Protein AF-A0A7K9XBZ6-F1 (afdb_monomer_lite)

Secondary structure (DSSP, 8-state):
-EE-TTT--EESSHHHHHHHHHHHTT---EE-TTT--EESSHHHHHHHHHHHH----EE-TTT--EESSHHHHHHHHHHHH----EE-TTT--EESSHHHHHHHHHHHH----EE-TTT--EESSHHHHHHH-

InterPro domains:
  IPR013087 Zinc finger C2H2-type [PF00096] (2-24)
  IPR013087 Zinc finger C2H2-type [PF00096] (30-52)
  IPR013087 Zinc finger C2H2-type [PF00096] (58-80)
  IPR013087 Zinc finger C2H2-type [PF00096] (88-108)
  IPR013087 Zinc finger C2H2-type [PF00096] (116-133)
  IPR013087 Zinc finger C2H2-type [PS00028] (4-24)
  IPR013087 Zinc finger C2H2-type [PS00028] (32-52)
  IPR013087 Zinc finger C2H2-type [PS00028] (60-80)
  IPR013087 Zinc finger C2H2-type [PS00028] (88-108)
  IPR013087 Zinc finger C2H2-type [PS50157] (2-29)
  IPR013087 Zinc finger C2H2-type [PS50157] (30-57)
  IPR013087 Zinc finger C2H2-type [PS50157] (58-85)
  IPR013087 Zinc finger C2H2-type [PS50157] (86-113)
  IPR013087 Zinc finger C2H2-type [PS50157] (114-133)
  IPR013087 Zinc finger C2H2-type [SM00355] (2-24)
  IPR013087 Zinc finger C2H2-type [SM00355] (30-52)
  IPR013087 Zinc finger C2H2-type [SM00355] (58-80)
  IPR013087 Zinc finger C2H2-type [SM00355] (86-108)
  IPR013087 Zinc finger C2H2-type [SM00355] (114-133)
  IPR036236 Zinc finger C2H2 superfamily [SSF57667] (1-52)

Organism: NCBI:txid54359

pLDDT: mean 94.43, std 3.72, range [81.94, 98.31]

Foldseek 3Di:
DDADPPPRDDDPDPVVNVLVVCVVVVNFPAADPPPRDGHSDPVVNVLVVCVVVVDFPDADPPPRDTHSDPVVSVLVVCVVVVDFPAADPVPRDGHSDPVVSVLVVCVVVVDFPAADPPPRDTHSDVVVVVVVD

Structure (mmCIF, N/CA/C/O backbone):
data_AF-A0A7K9XBZ6-F1
#
_entry.id   AF-A0A7K9XBZ6-F1
#
loop_
_atom_site.group_PDB
_atom_site.id
_atom_site.type_symbol
_atom_site.label_atom_id
_atom_site.label_alt_id
_atom_site.label_comp_id
_atom_site.label_asym_id
_atom_site.label_entity_id
_atom_site.label_seq_id
_atom_site.pdbx_PDB_ins_code
_atom_site.Cartn_x
_atom_site.Cartn_y
_atom_site.Cartn_z
_atom_site.occupancy
_atom_site.B_iso_or_equiv
_atom_site.auth_seq_id
_atom_site.auth_comp_id
_atom_site.auth_asym_id
_atom_site.auth_atom_id
_atom_site.pdbx_PDB_model_num
ATOM 1 N N . PRO A 1 1 ? -8.492 15.425 -21.694 1.00 82.44 1 PRO A N 1
ATOM 2 C CA . PRO A 1 1 ? -8.780 15.273 -23.146 1.00 82.44 1 PRO A CA 1
ATOM 3 C C . PRO A 1 1 ? -8.797 13.813 -23.618 1.00 82.44 1 PRO A C 1
ATOM 5 O O . PRO A 1 1 ? -9.611 13.460 -24.459 1.00 82.44 1 PRO A O 1
ATOM 8 N N . TYR A 1 2 ? -7.927 12.960 -23.071 1.00 90.69 2 TYR A N 1
ATOM 9 C CA . TYR A 1 2 ? -7.772 11.577 -23.525 1.00 90.69 2 TYR A CA 1
ATOM 10 C C . TYR A 1 2 ? -8.621 10.629 -22.677 1.00 90.69 2 TYR A C 1
ATOM 12 O O . TYR A 1 2 ? -8.510 10.649 -21.453 1.00 90.69 2 TYR A O 1
ATOM 20 N N . ARG A 1 3 ? -9.466 9.802 -23.299 1.00 92.12 3 ARG A N 1
ATOM 21 C CA . ARG A 1 3 ? -10.377 8.885 -22.598 1.00 92.12 3 ARG A CA 1
ATOM 22 C C . ARG A 1 3 ? -10.127 7.438 -23.022 1.00 92.12 3 ARG A C 1
ATOM 24 O O . ARG A 1 3 ? -9.908 7.153 -24.197 1.00 92.12 3 ARG A O 1
ATOM 31 N N . CYS A 1 4 ? -10.143 6.523 -22.059 1.00 92.50 4 CYS A N 1
ATOM 32 C CA . CYS A 1 4 ? -10.097 5.094 -22.333 1.00 92.50 4 CYS A CA 1
ATOM 33 C C . CYS A 1 4 ? -11.458 4.617 -22.846 1.00 92.50 4 CYS A C 1
ATOM 35 O O . CYS A 1 4 ? -12.464 4.839 -22.178 1.00 92.50 4 CYS A O 1
ATOM 37 N N . GLY A 1 5 ? -11.485 3.961 -24.009 1.00 90.31 5 GLY A N 1
ATOM 38 C CA . GLY A 1 5 ? -12.712 3.395 -24.580 1.00 90.31 5 GLY A CA 1
ATOM 39 C C . GLY A 1 5 ? -13.253 2.205 -23.785 1.00 90.31 5 GLY A C 1
ATOM 40 O O . GLY A 1 5 ? -14.457 2.007 -23.748 1.00 90.31 5 GLY A O 1
ATOM 41 N N . GLU A 1 6 ? -12.383 1.462 -23.094 1.00 88.94 6 GLU A N 1
ATOM 42 C CA . GLU A 1 6 ? -12.773 0.245 -22.368 1.00 88.94 6 GLU A CA 1
ATOM 43 C C . GLU A 1 6 ? -13.377 0.526 -20.988 1.00 88.94 6 GLU A C 1
ATOM 45 O O . GLU A 1 6 ? -14.317 -0.142 -20.575 1.00 88.94 6 GLU A O 1
ATOM 50 N N . CYS A 1 7 ? -12.849 1.509 -20.248 1.00 92.38 7 CYS A N 1
ATOM 51 C CA . CYS A 1 7 ? -13.318 1.804 -18.885 1.00 92.38 7 CYS A CA 1
ATOM 52 C C . CYS A 1 7 ? -13.731 3.261 -18.649 1.00 92.38 7 CYS A C 1
ATOM 54 O O . CYS A 1 7 ? -13.984 3.657 -17.512 1.00 92.38 7 CYS A O 1
ATOM 56 N N . GLY A 1 8 ? -13.740 4.096 -19.690 1.00 90.12 8 GLY A N 1
ATOM 57 C CA . GLY A 1 8 ? -14.187 5.488 -19.613 1.00 90.12 8 GLY A CA 1
ATOM 58 C C . GLY A 1 8 ? -13.276 6.439 -18.827 1.00 90.12 8 GLY A C 1
ATOM 59 O O . GLY A 1 8 ? -13.572 7.633 -18.764 1.00 90.12 8 GLY A O 1
ATOM 60 N N . LYS A 1 9 ? -12.166 5.962 -18.241 1.00 92.19 9 LYS A N 1
ATOM 61 C CA . LYS A 1 9 ? -11.235 6.800 -17.465 1.00 92.19 9 LYS A CA 1
ATOM 62 C C . LYS A 1 9 ? -10.612 7.891 -18.328 1.00 92.19 9 LYS A C 1
ATOM 64 O O . LYS A 1 9 ? -10.163 7.630 -19.445 1.00 92.19 9 LYS A O 1
ATOM 69 N N . ALA A 1 10 ? -10.562 9.103 -17.784 1.00 93.75 10 ALA A N 1
ATOM 70 C CA . ALA A 1 10 ? -9.989 10.269 -18.440 1.00 93.75 10 ALA A CA 1
ATOM 71 C C . ALA A 1 10 ? -8.573 10.567 -17.927 1.00 93.75 10 ALA A C 1
ATOM 73 O O . ALA A 1 10 ? -8.281 10.423 -16.741 1.00 93.75 10 ALA A O 1
ATOM 74 N N . PHE A 1 11 ? -7.712 11.019 -18.834 1.00 93.81 11 PHE A N 1
ATOM 75 C CA . PHE A 1 11 ? -6.311 11.335 -18.593 1.00 93.81 11 PHE A CA 1
ATOM 76 C C . PHE A 1 11 ? -5.967 12.716 -19.160 1.00 93.81 11 PHE A C 1
ATOM 78 O O . PHE A 1 11 ? -6.501 13.150 -20.192 1.00 93.81 11 PHE A O 1
ATOM 85 N N . GLY A 1 12 ? -5.051 13.404 -18.474 1.00 93.75 12 GLY A N 1
ATOM 86 C CA . GLY A 1 12 ? -4.515 14.697 -18.906 1.00 93.75 12 GLY A CA 1
ATOM 87 C C . GLY A 1 12 ? -3.640 14.586 -20.156 1.00 93.75 12 GLY A C 1
ATOM 88 O O . GLY A 1 12 ? -3.709 15.454 -21.021 1.00 93.75 12 GLY A O 1
ATOM 89 N N . TRP A 1 13 ? -2.910 13.474 -20.301 1.00 92.81 13 TRP A N 1
ATOM 90 C CA . TRP A 1 13 ? -1.945 13.247 -21.383 1.00 92.81 13 TRP A CA 1
ATOM 91 C C . TRP A 1 13 ? -2.180 11.921 -22.115 1.00 92.81 13 TRP A C 1
ATOM 93 O O . TRP A 1 13 ? -2.603 10.931 -21.510 1.00 92.81 13 TRP A O 1
ATOM 103 N N . SER A 1 14 ? -1.851 11.888 -23.409 1.00 91.44 14 SER A N 1
ATOM 104 C CA . SER A 1 14 ? -1.963 10.698 -24.263 1.00 91.44 14 SER A CA 1
ATOM 105 C C . SER A 1 14 ? -1.048 9.564 -23.797 1.00 91.44 14 SER A C 1
ATOM 107 O O . SER A 1 14 ? -1.475 8.412 -23.755 1.00 91.44 14 SER A O 1
ATOM 109 N N . SER A 1 15 ? 0.171 9.886 -23.354 1.00 89.50 15 SER A N 1
ATOM 110 C CA . SER A 1 15 ? 1.124 8.923 -22.785 1.00 89.50 15 SER A CA 1
ATOM 111 C C . SER A 1 15 ? 0.548 8.198 -21.567 1.00 89.50 15 SER A C 1
ATOM 113 O O . SER A 1 15 ? 0.673 6.984 -21.444 1.00 89.50 15 SER A O 1
ATOM 115 N N . SER A 1 16 ? -0.171 8.914 -20.698 1.00 90.31 16 SER A N 1
ATOM 116 C CA . SER A 1 16 ? -0.834 8.321 -19.531 1.00 90.31 16 SER A CA 1
ATOM 117 C C . SER A 1 16 ? -1.967 7.371 -19.924 1.00 90.31 16 SE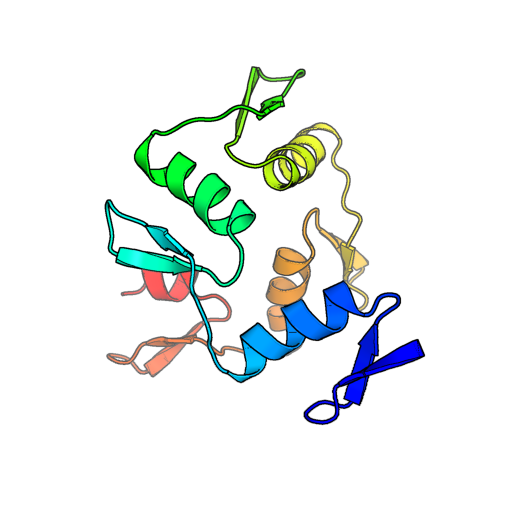R A C 1
ATOM 119 O O . SER A 1 16 ? -2.137 6.332 -19.285 1.00 90.31 16 SER A O 1
ATOM 121 N N . LEU A 1 17 ? -2.715 7.692 -20.986 1.00 90.69 17 LEU A N 1
ATOM 122 C CA . LEU A 1 17 ? -3.735 6.799 -21.536 1.00 90.69 17 LEU A CA 1
ATOM 123 C C . LEU A 1 17 ? -3.105 5.541 -22.160 1.00 90.69 17 LEU A C 1
ATOM 125 O O . LEU A 1 17 ? -3.611 4.441 -21.944 1.00 90.69 17 LEU A O 1
ATOM 129 N N . LEU A 1 18 ? -2.001 5.680 -22.899 1.00 86.75 18 LEU A N 1
ATOM 130 C CA . LEU A 1 18 ? -1.290 4.545 -23.494 1.00 86.75 18 LEU A CA 1
ATOM 131 C C . LEU A 1 18 ? -0.764 3.588 -22.416 1.00 86.75 18 LEU A C 1
ATOM 133 O O . LEU A 1 18 ? -0.994 2.382 -22.487 1.00 86.75 18 LEU A O 1
ATOM 137 N N . GLU A 1 19 ? -0.135 4.127 -21.371 1.00 85.81 19 GLU A N 1
ATOM 138 C CA . GLU A 1 19 ? 0.318 3.341 -20.219 1.00 85.81 19 GLU A CA 1
ATOM 139 C C . GLU A 1 19 ? -0.841 2.666 -19.482 1.00 85.81 19 GLU A C 1
ATOM 141 O O . GLU A 1 19 ? -0.723 1.533 -19.020 1.00 85.81 19 GLU A O 1
ATOM 146 N N . HIS A 1 20 ? -1.983 3.341 -19.375 1.00 88.31 20 HIS A N 1
ATOM 147 C CA . HIS A 1 20 ? -3.179 2.758 -18.785 1.00 88.31 20 HIS A CA 1
ATOM 148 C C . HIS A 1 20 ? -3.716 1.570 -19.601 1.00 88.31 20 HIS A C 1
ATOM 150 O O . HIS A 1 20 ? -4.073 0.552 -19.006 1.00 88.31 20 HIS A O 1
ATOM 156 N N . ARG A 1 21 ? -3.718 1.662 -20.938 1.00 86.31 21 ARG A N 1
ATOM 157 C CA . ARG A 1 21 ? -4.157 0.574 -21.832 1.00 86.31 21 ARG A CA 1
ATOM 158 C C . ARG A 1 21 ? -3.309 -0.688 -21.699 1.00 86.31 21 ARG A C 1
ATOM 160 O O . ARG A 1 21 ? -3.856 -1.784 -21.751 1.00 86.31 21 ARG A O 1
ATOM 167 N N . LYS A 1 22 ? -2.006 -0.567 -21.420 1.00 84.75 22 LYS A N 1
ATOM 168 C CA . LYS A 1 22 ? -1.159 -1.738 -21.112 1.00 84.75 22 LYS A CA 1
ATOM 169 C C . LYS A 1 22 ? -1.710 -2.559 -19.941 1.00 84.75 22 LYS A C 1
ATOM 171 O O . LYS A 1 22 ? -1.598 -3.780 -19.941 1.00 84.75 22 LYS A O 1
ATOM 176 N N . GLY A 1 23 ? -2.345 -1.899 -18.969 1.00 81.94 23 GLY A N 1
ATOM 177 C CA . GLY A 1 23 ? -3.003 -2.561 -17.844 1.00 81.94 23 GLY A CA 1
ATOM 178 C C . GLY A 1 23 ? -4.217 -3.403 -18.245 1.00 81.94 23 GLY A C 1
ATOM 179 O O . GLY A 1 23 ? -4.429 -4.449 -17.641 1.00 81.94 23 GLY A O 1
ATOM 180 N N . HIS A 1 24 ? -4.970 -2.987 -19.268 1.00 84.56 24 HIS A N 1
ATOM 181 C CA . HIS A 1 24 ? -6.110 -3.744 -19.797 1.00 84.56 24 HIS A CA 1
ATOM 182 C C . HIS A 1 24 ? -5.671 -5.034 -20.494 1.00 84.56 24 HIS A C 1
ATOM 184 O O . HIS A 1 24 ? -6.223 -6.096 -20.231 1.00 84.56 24 HIS A O 1
ATOM 190 N N . ALA A 1 25 ? -4.602 -4.966 -21.287 1.00 82.00 25 ALA A N 1
ATOM 191 C CA . ALA A 1 25 ? -4.013 -6.133 -21.941 1.00 82.00 25 ALA A CA 1
ATOM 192 C C . ALA A 1 25 ? -3.244 -7.064 -20.979 1.00 82.00 25 ALA A C 1
ATOM 194 O O . ALA A 1 25 ? -2.674 -8.062 -21.411 1.00 82.00 25 A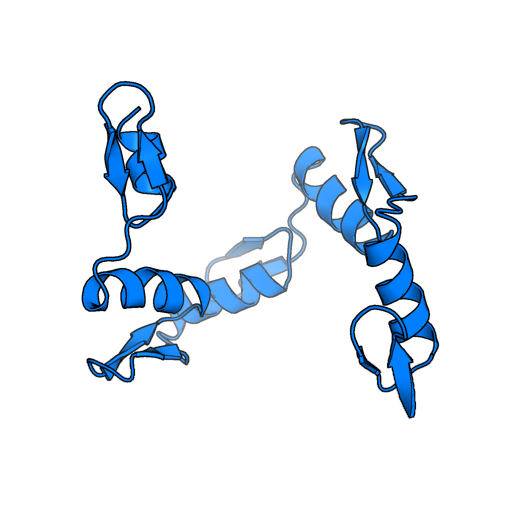LA A O 1
ATOM 195 N N . GLY A 1 26 ? -3.132 -6.709 -19.691 1.00 82.50 26 GLY A N 1
ATOM 196 C CA . GLY A 1 26 ? -2.264 -7.412 -18.742 1.00 82.50 26 GLY A CA 1
ATOM 197 C C . GLY A 1 26 ? -0.775 -7.360 -19.113 1.00 82.50 26 GLY A C 1
ATOM 198 O O . GLY A 1 26 ? 0.024 -8.107 -18.547 1.00 82.50 26 GLY A O 1
ATOM 199 N N . ALA A 1 27 ? -0.389 -6.480 -20.043 1.00 86.38 27 ALA A N 1
ATOM 200 C CA . ALA A 1 27 ? 0.952 -6.417 -20.596 1.00 86.38 27 ALA A CA 1
ATOM 201 C C . ALA A 1 27 ? 1.955 -5.977 -19.522 1.00 86.38 27 ALA A C 1
ATOM 203 O O . ALA A 1 27 ? 1.887 -4.873 -18.970 1.00 86.38 27 ALA A O 1
ATOM 204 N N . LYS A 1 28 ? 2.916 -6.857 -19.241 1.00 88.50 28 LYS A N 1
ATOM 205 C CA . LYS A 1 28 ? 3.995 -6.647 -18.273 1.00 88.50 28 LYS A CA 1
ATOM 206 C C . LYS A 1 28 ? 5.345 -6.877 -18.959 1.00 88.50 28 LYS A C 1
ATOM 208 O O . LYS A 1 28 ? 5.968 -7.907 -18.734 1.00 88.50 28 LYS A O 1
ATOM 213 N N . PRO A 1 29 ? 5.787 -5.954 -19.831 1.00 89.81 29 PRO A N 1
ATOM 214 C CA . PRO A 1 29 ? 6.970 -6.168 -20.664 1.00 89.81 29 PRO A CA 1
ATOM 215 C C . PRO A 1 29 ? 8.289 -6.152 -19.875 1.00 89.81 29 PRO A C 1
ATOM 217 O O . PRO A 1 29 ? 9.323 -6.540 -20.405 1.00 89.81 29 PRO A O 1
ATOM 220 N N . HIS A 1 30 ? 8.280 -5.700 -18.619 1.00 93.88 30 HIS A N 1
ATOM 221 C CA . HIS A 1 30 ? 9.489 -5.559 -17.813 1.00 93.88 30 HIS A CA 1
ATOM 222 C C . HIS A 1 30 ? 9.600 -6.701 -16.802 1.00 93.88 30 HIS A C 1
ATOM 224 O O . HIS A 1 30 ? 9.030 -6.616 -15.714 1.00 93.88 30 HIS A O 1
ATOM 230 N N . ALA A 1 31 ? 10.324 -7.763 -17.151 1.00 95.94 31 ALA A N 1
ATOM 231 C CA . ALA A 1 31 ? 10.559 -8.909 -16.275 1.00 95.94 31 ALA A CA 1
ATOM 232 C C . ALA A 1 31 ? 11.819 -8.739 -15.412 1.00 95.94 31 ALA A C 1
ATOM 234 O O . ALA A 1 31 ? 12.843 -8.233 -15.864 1.00 95.94 31 ALA A O 1
ATOM 235 N N . CYS A 1 32 ? 11.741 -9.183 -14.161 1.00 96.88 32 CYS A N 1
ATOM 236 C CA . CYS A 1 32 ? 12.885 -9.311 -13.272 1.00 96.88 32 CYS A CA 1
ATOM 237 C C . CYS A 1 32 ? 13.679 -10.567 -13.630 1.00 96.88 32 CYS A C 1
ATOM 239 O O . CYS A 1 32 ? 13.131 -11.667 -13.578 1.00 96.88 32 CYS A O 1
ATOM 241 N N . GLY A 1 33 ? 14.967 -10.410 -13.942 1.00 96.12 33 GLY A N 1
ATOM 242 C CA . GLY A 1 33 ? 15.847 -11.540 -14.252 1.00 96.12 33 GLY A CA 1
ATOM 243 C C . GLY A 1 33 ? 16.076 -12.497 -13.077 1.00 96.12 33 GLY A C 1
ATOM 244 O O . GLY A 1 33 ? 16.333 -13.670 -13.305 1.00 96.12 33 GLY A O 1
ATOM 245 N N . GLU A 1 34 ? 15.939 -12.031 -11.831 1.00 95.38 34 GLU A N 1
ATOM 246 C CA . GLU A 1 34 ? 16.227 -12.847 -10.642 1.00 95.38 34 GLU A CA 1
ATOM 247 C C . GLU A 1 34 ? 15.051 -13.722 -10.192 1.00 95.38 34 GLU A C 1
ATOM 249 O O . GLU A 1 34 ? 15.256 -14.832 -9.712 1.00 95.38 34 GLU A O 1
ATOM 254 N N . CYS A 1 35 ? 13.809 -13.240 -10.319 1.00 96.25 35 CYS A N 1
ATOM 255 C CA . CYS A 1 35 ? 12.628 -13.972 -9.840 1.00 96.25 35 CYS A CA 1
ATOM 256 C C . CYS A 1 35 ? 11.505 -14.129 -10.872 1.00 96.25 35 CYS A C 1
ATOM 258 O O . CYS A 1 35 ? 10.417 -14.591 -10.529 1.00 96.25 35 CYS A O 1
ATOM 260 N N . GLY A 1 36 ? 11.716 -13.689 -12.115 1.00 93.69 36 GLY A N 1
ATOM 261 C CA . GLY A 1 36 ? 10.740 -13.786 -13.204 1.00 93.69 36 GLY A CA 1
ATOM 262 C C . GLY A 1 36 ? 9.507 -12.885 -13.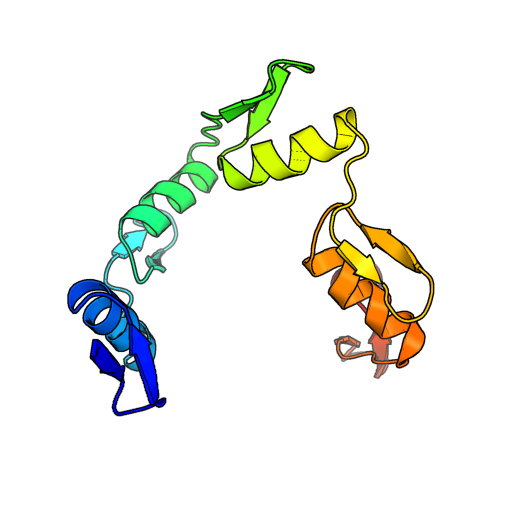060 1.00 93.69 36 GLY A C 1
ATOM 263 O O . GLY A 1 36 ? 8.670 -12.840 -13.961 1.00 93.69 36 GLY A O 1
ATOM 264 N N . LYS A 1 37 ? 9.360 -12.137 -11.955 1.00 95.06 37 LYS A N 1
ATOM 265 C CA . LYS A 1 37 ? 8.219 -11.228 -11.761 1.00 95.06 37 LYS A CA 1
ATOM 266 C C . LYS A 1 37 ? 8.221 -10.128 -12.812 1.00 95.06 37 LYS A C 1
ATOM 268 O O . LYS A 1 37 ? 9.224 -9.446 -13.001 1.00 95.06 37 LYS A O 1
ATOM 273 N N . ALA A 1 38 ? 7.071 -9.921 -13.444 1.00 94.12 38 ALA A N 1
ATOM 274 C CA . ALA A 1 38 ? 6.913 -8.953 -14.518 1.00 94.12 38 ALA A CA 1
ATOM 275 C C . ALA A 1 38 ? 6.083 -7.729 -14.103 1.00 94.12 38 ALA A C 1
ATOM 277 O O . ALA A 1 38 ? 5.105 -7.829 -13.352 1.00 94.12 38 ALA A O 1
ATOM 278 N N . PHE A 1 39 ? 6.458 -6.567 -14.637 1.00 93.00 39 PHE A N 1
ATOM 279 C CA . PHE A 1 39 ? 5.886 -5.263 -14.325 1.00 93.00 39 PHE A CA 1
ATOM 280 C C . PHE A 1 39 ? 5.457 -4.526 -15.593 1.00 93.00 39 PHE A C 1
ATOM 282 O O . PHE A 1 39 ? 6.057 -4.656 -16.661 1.00 93.00 39 PHE A O 1
ATOM 289 N N . SER A 1 40 ? 4.411 -3.712 -15.464 1.00 90.25 40 SER A N 1
ATOM 290 C CA . SER A 1 40 ? 3.893 -2.876 -16.552 1.00 90.25 40 SER A CA 1
ATOM 291 C C . SER A 1 40 ? 4.788 -1.677 -16.870 1.00 90.25 40 SER A C 1
ATOM 293 O O . SER A 1 40 ? 4.708 -1.140 -17.969 1.00 90.25 40 SER A O 1
ATOM 295 N N . ARG A 1 41 ? 5.652 -1.264 -15.930 1.00 90.19 41 ARG A N 1
ATOM 296 C CA . ARG A 1 41 ? 6.558 -0.113 -16.065 1.00 90.19 41 ARG A CA 1
ATOM 297 C C . ARG A 1 41 ? 7.974 -0.471 -15.635 1.00 90.19 41 ARG A C 1
ATOM 299 O O . ARG A 1 41 ? 8.157 -1.090 -14.585 1.00 90.19 41 ARG A O 1
ATOM 306 N N . GLY A 1 42 ? 8.965 0.010 -16.385 1.00 92.62 42 GLY A N 1
ATOM 307 C CA . GLY A 1 42 ? 10.382 -0.178 -16.061 1.00 92.62 42 GLY A CA 1
ATOM 308 C C . GLY A 1 42 ? 10.775 0.431 -14.713 1.00 92.62 42 GLY A C 1
ATOM 309 O O . GLY A 1 42 ? 11.511 -0.185 -13.953 1.00 92.62 42 GLY A O 1
ATOM 310 N N . SER A 1 43 ? 10.208 1.583 -14.342 1.00 92.62 43 SER A N 1
ATOM 311 C CA . SER A 1 43 ? 10.458 2.198 -13.029 1.00 92.62 43 SER A CA 1
ATOM 312 C C . SER A 1 43 ? 10.000 1.323 -11.857 1.00 92.62 43 SER A C 1
ATOM 314 O O . SER A 1 43 ? 10.664 1.285 -10.825 1.00 92.62 43 SER A O 1
ATOM 316 N N . THR A 1 44 ? 8.899 0.582 -12.016 1.00 94.12 44 THR A N 1
ATOM 317 C CA . THR A 1 44 ? 8.426 -0.370 -11.001 1.00 94.12 44 THR A CA 1
ATOM 318 C C . THR A 1 44 ? 9.328 -1.600 -10.925 1.00 94.12 44 THR A C 1
ATOM 320 O O . THR A 1 44 ? 9.568 -2.094 -9.827 1.00 94.12 44 THR A O 1
ATOM 323 N N . LEU A 1 45 ? 9.877 -2.061 -12.055 1.00 95.88 45 LEU A N 1
ATOM 324 C CA . LEU A 1 45 ? 10.899 -3.111 -12.057 1.00 95.88 45 LEU A CA 1
ATOM 325 C C . LEU A 1 45 ? 12.167 -2.658 -11.310 1.00 95.88 45 LEU A C 1
ATOM 327 O O . LEU A 1 45 ? 12.646 -3.391 -10.452 1.00 95.88 45 LEU A O 1
ATOM 331 N N . LEU A 1 46 ? 12.672 -1.450 -11.579 1.00 95.38 46 LEU A N 1
ATOM 332 C CA . LEU A 1 46 ? 13.847 -0.902 -10.884 1.00 95.38 46 LEU A CA 1
ATOM 333 C C . LEU A 1 46 ? 13.613 -0.781 -9.372 1.00 95.38 46 LEU A C 1
ATOM 335 O O . LEU A 1 46 ? 14.474 -1.126 -8.568 1.00 95.38 46 LEU A O 1
ATOM 339 N N . GLU A 1 47 ? 12.430 -0.321 -8.960 1.00 96.12 47 GLU A N 1
ATOM 340 C CA . GLU A 1 47 ? 12.055 -0.297 -7.544 1.00 96.12 47 GLU A CA 1
ATOM 341 C C . GLU A 1 47 ? 12.009 -1.709 -6.943 1.00 96.12 47 GLU A C 1
ATOM 343 O O . GLU A 1 47 ? 12.498 -1.927 -5.834 1.00 96.12 47 GLU A O 1
ATOM 348 N N . HIS A 1 48 ? 11.447 -2.672 -7.674 1.00 96.38 48 HIS A N 1
ATOM 349 C CA . HIS A 1 48 ? 11.383 -4.062 -7.245 1.00 96.38 48 HIS A CA 1
ATOM 350 C C . HIS A 1 48 ? 12.770 -4.698 -7.103 1.00 96.38 48 HIS A C 1
ATOM 352 O O . HIS A 1 48 ? 12.987 -5.433 -6.142 1.00 96.38 48 HIS A O 1
ATOM 358 N N . GLN A 1 49 ? 13.725 -4.388 -7.980 1.00 97.31 49 GLN A N 1
ATOM 359 C CA . GLN A 1 49 ? 15.096 -4.904 -7.882 1.00 97.31 49 GLN A CA 1
ATOM 360 C C . GLN A 1 49 ? 15.763 -4.562 -6.542 1.00 97.31 49 GLN A C 1
ATOM 362 O O . GLN A 1 49 ? 16.533 -5.361 -6.017 1.00 97.31 49 GLN A O 1
ATOM 367 N N . ARG A 1 50 ? 15.379 -3.454 -5.896 1.00 97.06 50 ARG A N 1
ATOM 368 C CA . ARG A 1 50 ? 15.854 -3.120 -4.540 1.00 97.06 50 ARG A CA 1
ATOM 369 C C . ARG A 1 50 ? 15.459 -4.141 -3.475 1.00 97.06 50 ARG A C 1
ATOM 371 O O . ARG A 1 50 ? 16.057 -4.173 -2.405 1.00 97.06 50 ARG A O 1
ATOM 378 N N . THR A 1 51 ? 14.440 -4.962 -3.732 1.00 96.62 51 THR A N 1
ATOM 379 C CA . THR A 1 51 ? 14.053 -6.058 -2.828 1.00 96.62 51 THR A CA 1
ATOM 380 C C . THR A 1 51 ? 15.038 -7.220 -2.861 1.00 96.62 51 THR A C 1
ATOM 382 O O . THR A 1 51 ? 15.141 -7.932 -1.868 1.00 96.62 51 THR A O 1
ATOM 385 N N . HIS A 1 52 ? 15.787 -7.362 -3.954 1.00 96.69 52 HIS A N 1
ATOM 386 C CA . HIS A 1 52 ? 16.847 -8.349 -4.096 1.00 96.69 52 HIS A CA 1
ATOM 387 C C . HIS A 1 52 ? 18.173 -7.833 -3.542 1.00 96.69 52 HIS A C 1
ATOM 389 O O . HIS A 1 52 ? 18.810 -8.489 -2.725 1.00 96.69 52 HIS A O 1
ATOM 395 N N . THR A 1 53 ? 18.551 -6.609 -3.916 1.00 96.19 53 THR A N 1
ATOM 396 C CA . THR A 1 53 ? 19.827 -6.009 -3.492 1.00 96.19 53 THR A CA 1
ATOM 397 C C . THR A 1 53 ? 19.813 -5.499 -2.050 1.00 96.19 53 THR A C 1
ATOM 399 O O . THR A 1 53 ? 20.861 -5.222 -1.474 1.00 96.19 53 THR A O 1
ATOM 402 N N . GLY A 1 54 ? 18.628 -5.306 -1.465 1.00 95.94 54 GLY A N 1
ATOM 403 C CA . GLY A 1 54 ? 18.469 -4.678 -0.154 1.00 95.94 54 GLY A CA 1
ATOM 404 C C . GLY A 1 54 ? 18.742 -3.169 -0.150 1.00 95.94 54 GLY A C 1
ATOM 405 O O . GLY A 1 54 ? 18.799 -2.567 0.927 1.00 95.94 54 GLY A O 1
ATOM 406 N N . GLU A 1 55 ? 18.893 -2.538 -1.320 1.00 97.44 55 GLU A N 1
ATOM 407 C CA . GLU A 1 55 ? 19.190 -1.113 -1.439 1.00 97.44 55 GLU A CA 1
ATOM 408 C C . GLU A 1 55 ? 18.091 -0.256 -0.783 1.00 97.44 55 GLU A C 1
ATOM 410 O O . GLU A 1 55 ? 16.893 -0.360 -1.072 1.00 97.44 55 GLU A O 1
ATOM 415 N N . LYS A 1 56 ? 18.510 0.650 0.105 1.00 97.44 56 LYS A N 1
ATOM 416 C CA . LYS A 1 56 ? 17.627 1.593 0.804 1.00 97.44 56 LYS A CA 1
ATOM 417 C C . LYS A 1 56 ? 18.149 3.025 0.641 1.00 97.44 56 LYS A C 1
ATOM 419 O O . LYS A 1 56 ? 18.833 3.530 1.545 1.00 97.44 56 LYS A O 1
ATOM 424 N N . PRO A 1 57 ? 17.861 3.682 -0.500 1.00 96.81 57 PRO A N 1
ATOM 425 C CA . PRO A 1 57 ? 18.405 5.005 -0.814 1.00 96.81 57 PRO A CA 1
ATOM 426 C C . PRO A 1 57 ? 17.871 6.107 0.104 1.00 96.81 57 PRO A C 1
ATOM 428 O O . PRO A 1 57 ? 18.548 7.095 0.366 1.00 96.81 57 PRO A O 1
ATOM 431 N N . PHE A 1 58 ? 16.651 5.943 0.617 1.00 98.19 58 PHE A N 1
ATOM 432 C CA . PHE A 1 58 ? 15.932 7.013 1.298 1.00 98.19 58 PHE A CA 1
ATOM 433 C C . PHE A 1 58 ? 16.168 6.947 2.806 1.00 98.19 58 PHE A C 1
ATOM 435 O O . PHE A 1 58 ? 15.646 6.060 3.477 1.00 98.19 58 PHE A O 1
ATOM 442 N N . ARG A 1 59 ? 16.940 7.891 3.353 1.00 98.31 59 ARG A N 1
ATOM 443 C CA . ARG A 1 59 ? 17.255 7.976 4.787 1.00 98.31 59 ARG A CA 1
ATOM 444 C C . ARG A 1 59 ? 16.338 8.967 5.507 1.00 98.31 59 ARG A C 1
ATOM 446 O O . ARG A 1 59 ? 16.108 10.075 5.033 1.00 98.31 59 ARG A O 1
ATOM 453 N N . CYS A 1 60 ? 15.852 8.594 6.685 1.00 98.25 60 CYS A N 1
ATOM 454 C CA . CYS A 1 60 ? 15.209 9.505 7.619 1.00 98.25 60 CYS A CA 1
ATOM 455 C C . CYS A 1 60 ? 16.272 10.344 8.330 1.00 98.25 60 CYS A C 1
ATOM 457 O O . CYS A 1 60 ? 17.121 9.796 9.028 1.00 98.25 60 CYS A O 1
ATOM 459 N N . GLY A 1 61 ? 16.205 11.669 8.184 1.00 97.62 61 GLY A N 1
ATOM 460 C CA . GLY A 1 61 ? 17.130 12.579 8.865 1.00 97.62 61 GLY A CA 1
ATOM 461 C C . GLY A 1 61 ? 17.007 12.561 10.393 1.00 97.62 61 GLY A C 1
ATOM 462 O O . GLY A 1 61 ? 17.992 12.810 11.070 1.00 97.62 61 GLY A O 1
ATOM 463 N N . GLN A 1 62 ? 15.833 12.217 10.935 1.00 97.06 62 GLN A N 1
ATOM 464 C CA . GLN A 1 62 ? 15.569 12.280 12.377 1.00 97.06 62 GLN A CA 1
ATOM 465 C C . GLN A 1 62 ? 16.063 11.051 13.153 1.00 97.06 62 GLN A C 1
ATOM 467 O O . GLN A 1 62 ? 16.590 11.199 14.246 1.00 97.06 62 GLN A O 1
ATOM 472 N N . CYS A 1 63 ? 15.904 9.840 12.610 1.00 97.62 63 CYS A N 1
ATOM 473 C CA . CYS A 1 63 ? 16.286 8.596 13.301 1.00 97.62 63 CYS A CA 1
ATOM 474 C C . CYS A 1 63 ? 17.282 7.726 12.520 1.00 97.62 63 CYS A C 1
ATOM 476 O O . CYS A 1 63 ? 17.604 6.619 12.937 1.00 97.62 63 CYS A O 1
ATOM 478 N N . GLY A 1 64 ? 17.731 8.169 11.344 1.00 97.62 64 GLY A N 1
ATOM 479 C CA . GLY A 1 64 ? 18.670 7.428 10.502 1.00 97.62 64 GLY A CA 1
ATOM 480 C C . GLY A 1 64 ? 18.089 6.215 9.765 1.00 97.62 64 GLY A C 1
ATOM 481 O O . GLY A 1 64 ? 18.785 5.660 8.914 1.00 97.62 64 GLY A O 1
ATOM 482 N N . ALA A 1 65 ? 16.834 5.826 10.025 1.00 98.12 65 ALA A N 1
ATOM 483 C CA . ALA A 1 65 ? 16.181 4.690 9.371 1.00 98.12 65 ALA A CA 1
ATOM 484 C C . ALA A 1 65 ? 16.179 4.830 7.841 1.00 98.12 65 ALA A C 1
ATOM 486 O O . ALA A 1 65 ? 15.968 5.922 7.310 1.00 98.12 65 ALA A O 1
ATOM 487 N N . ARG A 1 66 ? 16.396 3.724 7.121 1.00 98.06 66 ARG A N 1
ATOM 488 C CA . ARG A 1 66 ? 16.505 3.714 5.654 1.00 98.06 66 ARG A CA 1
ATOM 489 C C . ARG A 1 66 ? 15.364 2.934 5.004 1.00 98.06 66 ARG A C 1
ATOM 491 O O . ARG A 1 66 ? 14.942 1.901 5.519 1.00 98.06 66 ARG A O 1
ATOM 498 N N . PHE A 1 67 ? 14.915 3.400 3.843 1.00 97.81 67 PHE A N 1
ATOM 499 C CA . PHE A 1 67 ? 13.792 2.849 3.086 1.00 97.81 67 PHE A CA 1
ATOM 500 C C . PHE A 1 67 ? 14.158 2.678 1.609 1.00 97.81 67 PHE A C 1
ATOM 502 O O . PHE A 1 67 ? 14.939 3.453 1.057 1.00 97.81 67 PHE A O 1
ATOM 509 N N . SER A 1 68 ? 13.570 1.672 0.960 1.00 97.00 68 SER A N 1
ATOM 510 C CA . SER A 1 68 ? 13.740 1.394 -0.475 1.00 97.00 68 SER A CA 1
ATOM 511 C C . SER A 1 68 ? 12.880 2.295 -1.370 1.00 97.00 68 SER A C 1
ATOM 513 O O . SER A 1 68 ? 13.146 2.412 -2.565 1.00 97.00 68 SER A O 1
ATOM 515 N N . GLN A 1 69 ? 11.872 2.963 -0.795 1.00 96.25 69 GLN A N 1
ATOM 516 C CA . GLN A 1 69 ? 10.940 3.853 -1.491 1.00 96.25 69 GLN A CA 1
ATOM 517 C C . GLN A 1 69 ? 10.764 5.179 -0.741 1.00 96.25 69 GLN A C 1
ATOM 519 O O . GLN A 1 69 ? 10.629 5.198 0.487 1.00 96.25 69 GLN A O 1
ATOM 524 N N . SER A 1 70 ? 10.677 6.283 -1.487 1.00 96.44 70 SER A N 1
ATOM 525 C CA . SER A 1 70 ? 10.459 7.628 -0.938 1.00 96.44 70 SER A CA 1
ATOM 526 C C . SER A 1 70 ? 9.099 7.763 -0.249 1.00 96.44 70 SER A C 1
ATOM 528 O O . SER A 1 70 ? 9.006 8.332 0.837 1.00 96.44 70 SER A O 1
ATOM 530 N N . SER A 1 71 ? 8.048 7.178 -0.826 1.00 94.94 71 SER A N 1
ATOM 531 C CA . SER A 1 71 ? 6.693 7.146 -0.258 1.00 94.94 71 SER A CA 1
ATOM 532 C C . SER A 1 71 ? 6.666 6.500 1.133 1.00 94.94 71 SER A C 1
ATOM 534 O O . SER A 1 71 ? 6.000 6.989 2.047 1.00 94.94 71 SER A O 1
ATOM 536 N N . THR A 1 72 ? 7.447 5.434 1.322 1.00 96.62 72 THR A N 1
ATOM 537 C CA . THR A 1 72 ? 7.572 4.751 2.613 1.00 96.62 72 THR A CA 1
ATOM 538 C C . THR A 1 72 ? 8.297 5.627 3.630 1.00 96.62 72 THR A C 1
ATOM 540 O O . THR A 1 72 ? 7.850 5.699 4.774 1.00 96.62 72 THR A O 1
ATOM 543 N N . LEU A 1 73 ? 9.341 6.360 3.220 1.00 97.62 73 LEU A N 1
ATOM 544 C CA . LEU A 1 73 ? 9.989 7.356 4.076 1.00 97.62 73 LEU A CA 1
ATOM 545 C C . LEU A 1 73 ? 9.013 8.472 4.487 1.00 97.62 73 LEU A C 1
ATOM 547 O O . LEU A 1 73 ? 8.966 8.831 5.660 1.00 97.62 73 LEU A O 1
ATOM 551 N N . VAL A 1 74 ? 8.199 8.998 3.566 1.00 96.69 74 VAL A N 1
ATOM 552 C CA . VAL A 1 74 ? 7.185 10.022 3.884 1.00 96.69 74 VAL A CA 1
ATOM 553 C C . VAL A 1 74 ? 6.190 9.498 4.920 1.00 96.69 74 VAL A C 1
ATOM 555 O O . VAL A 1 74 ? 5.936 10.157 5.925 1.00 96.69 74 VAL A O 1
ATOM 558 N N . HIS A 1 75 ? 5.672 8.284 4.730 1.00 96.62 75 HIS A N 1
ATOM 559 C CA . HIS A 1 75 ? 4.784 7.659 5.711 1.00 96.62 75 HIS A CA 1
ATOM 560 C C . HIS A 1 75 ? 5.469 7.390 7.050 1.00 96.62 75 HIS A C 1
ATOM 562 O O . HIS A 1 75 ? 4.820 7.488 8.087 1.00 96.62 75 HIS A O 1
ATOM 568 N N . HIS A 1 76 ? 6.750 7.028 7.039 1.00 97.25 76 HIS A N 1
ATOM 569 C CA . HIS A 1 76 ? 7.530 6.862 8.256 1.00 97.25 76 HIS A CA 1
ATOM 570 C C . HIS A 1 76 ? 7.707 8.192 8.990 1.00 97.25 76 HIS A C 1
ATOM 572 O O . HIS A 1 76 ? 7.523 8.231 10.194 1.00 97.25 76 HIS A O 1
ATOM 578 N N . ARG A 1 77 ? 7.971 9.306 8.298 1.00 97.50 77 ARG A N 1
ATOM 579 C CA . ARG A 1 77 ? 8.117 10.619 8.953 1.00 97.50 77 ARG A CA 1
ATOM 580 C C . ARG A 1 77 ? 6.892 11.019 9.779 1.00 97.50 77 ARG A C 1
ATOM 582 O O . ARG A 1 77 ? 7.053 11.664 10.809 1.00 97.50 77 ARG A O 1
ATOM 589 N N . ARG A 1 78 ? 5.694 10.572 9.391 1.00 96.81 78 ARG A N 1
ATOM 590 C CA . ARG A 1 78 ? 4.465 10.786 10.174 1.00 96.81 78 ARG A CA 1
ATOM 591 C C . ARG A 1 78 ? 4.493 10.138 11.560 1.00 96.81 78 ARG A C 1
ATOM 593 O O . ARG A 1 78 ? 3.755 10.573 12.434 1.00 96.81 78 ARG A O 1
ATOM 600 N N . THR A 1 79 ? 5.329 9.121 11.789 1.00 96.38 79 THR A N 1
ATOM 601 C CA . THR A 1 79 ? 5.487 8.528 13.129 1.00 96.38 79 THR A CA 1
ATOM 602 C C . THR A 1 79 ? 6.232 9.451 14.081 1.00 96.38 79 THR A C 1
ATOM 604 O O . THR A 1 79 ? 6.050 9.331 15.283 1.00 96.38 79 THR A O 1
ATOM 607 N N . HIS A 1 80 ? 7.046 10.366 13.553 1.00 96.94 80 HIS A N 1
ATOM 608 C CA . HIS A 1 80 ? 7.750 11.360 14.358 1.00 96.94 80 HIS A CA 1
ATOM 609 C C . HIS A 1 80 ? 6.896 12.594 14.619 1.00 96.94 80 HIS A C 1
ATOM 611 O O . HIS A 1 80 ? 6.916 13.137 15.714 1.00 96.94 80 HIS A O 1
ATOM 617 N N . THR A 1 81 ? 6.138 13.039 13.614 1.00 96.00 81 THR A N 1
ATOM 618 C CA . THR A 1 81 ? 5.307 14.247 13.723 1.00 96.00 81 THR A CA 1
ATOM 619 C C . THR A 1 81 ? 3.944 13.991 14.361 1.00 96.00 81 THR A C 1
ATOM 621 O O . THR A 1 81 ? 3.266 14.936 14.746 1.00 96.00 81 THR A O 1
ATOM 624 N N . GLY A 1 82 ? 3.496 12.734 14.418 1.00 95.50 82 GLY A N 1
ATOM 625 C CA . GLY A 1 82 ? 2.140 12.388 14.846 1.00 95.50 82 GLY A CA 1
ATOM 626 C C . GLY A 1 82 ? 1.049 12.767 13.834 1.00 95.50 82 GLY A C 1
ATOM 627 O O . GLY A 1 82 ? -0.135 12.660 14.151 1.00 95.50 82 GLY A O 1
ATOM 628 N N . GLU A 1 83 ? 1.413 13.185 12.615 1.00 97.06 83 GLU A N 1
ATOM 629 C CA . GLU A 1 83 ? 0.464 13.603 11.578 1.00 97.06 83 GLU A CA 1
ATOM 630 C C . GLU A 1 83 ? -0.473 12.448 11.181 1.00 97.06 83 GLU A C 1
ATOM 632 O O . GLU A 1 83 ? -0.049 11.370 10.743 1.00 97.06 83 GLU A O 1
ATOM 637 N N . ARG A 1 84 ? -1.783 12.682 11.302 1.00 96.44 84 ARG A N 1
ATOM 638 C CA . ARG A 1 84 ? -2.838 11.707 10.994 1.00 96.44 84 ARG A CA 1
ATOM 639 C C . ARG A 1 84 ? -3.859 12.330 10.038 1.00 96.44 84 ARG A C 1
ATOM 641 O O . ARG A 1 84 ? -4.948 12.691 10.468 1.00 96.44 84 ARG A O 1
ATOM 648 N N . PRO A 1 85 ? -3.537 12.453 8.740 1.00 96.25 85 PRO A N 1
ATOM 649 C CA . PRO A 1 85 ? -4.369 13.201 7.796 1.00 96.25 85 PRO A CA 1
ATOM 650 C C . PRO A 1 85 ? -5.668 12.478 7.406 1.00 96.25 85 PRO A C 1
ATOM 652 O O . PRO A 1 85 ? -6.515 13.054 6.730 1.00 96.25 85 PRO A O 1
ATOM 655 N N . TYR A 1 86 ? -5.844 11.209 7.789 1.00 97.62 86 TYR A N 1
ATOM 656 C CA . TYR A 1 86 ? -6.997 10.409 7.377 1.00 97.62 86 TYR A CA 1
ATOM 657 C C . TYR A 1 86 ? -7.972 10.201 8.539 1.00 97.62 86 TYR A C 1
ATOM 659 O O . TYR A 1 86 ? -7.801 9.269 9.323 1.00 97.62 86 TYR A O 1
ATOM 667 N N . GLY A 1 87 ? -8.988 11.057 8.641 1.00 97.81 87 GLY A N 1
ATOM 668 C CA . GLY A 1 87 ? -10.066 10.962 9.631 1.00 97.81 87 GLY A CA 1
ATOM 669 C C . GLY A 1 87 ? -11.120 9.904 9.291 1.00 97.81 87 GLY A C 1
ATOM 670 O O . GLY A 1 87 ? -11.516 9.762 8.135 1.00 97.81 87 GLY A O 1
ATOM 671 N N . CYS A 1 88 ? -11.590 9.168 10.297 1.00 97.88 88 CYS A N 1
ATOM 672 C CA . CYS A 1 88 ? -12.785 8.341 10.196 1.00 97.88 88 CYS A CA 1
ATOM 673 C C . CYS A 1 88 ? -14.032 9.214 10.398 1.00 97.88 88 CYS A C 1
ATOM 675 O O . CYS A 1 88 ? -14.167 9.798 11.473 1.00 97.88 88 CYS A O 1
ATOM 677 N N . PRO A 1 89 ? -14.949 9.291 9.418 1.00 96.19 89 PRO A N 1
ATOM 678 C CA . PRO A 1 89 ? -16.155 10.109 9.548 1.00 96.19 89 PRO A CA 1
ATOM 679 C C . PRO A 1 89 ? -17.149 9.544 10.572 1.00 96.19 89 PRO A C 1
ATOM 681 O O . PRO A 1 89 ? -17.941 10.293 11.122 1.00 96.19 89 PRO A O 1
ATOM 684 N N . GLU A 1 90 ? -17.095 8.237 10.844 1.00 96.69 90 GLU A N 1
ATOM 685 C CA . GLU A 1 90 ? -18.039 7.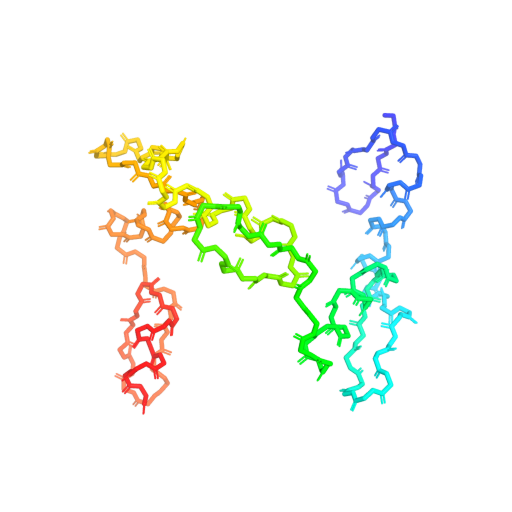543 11.730 1.00 96.69 90 GLU A CA 1
ATOM 686 C C . GLU A 1 90 ? -17.697 7.745 13.222 1.00 96.69 90 GLU A C 1
ATOM 688 O O . GLU A 1 90 ? -18.593 7.758 14.057 1.00 96.69 90 GLU A O 1
ATOM 693 N N . CYS A 1 91 ? -16.417 7.923 13.582 1.00 97.19 91 CYS A N 1
ATOM 694 C CA . CYS A 1 91 ? -15.994 8.022 14.991 1.00 97.19 91 CYS A CA 1
ATOM 695 C C . CYS 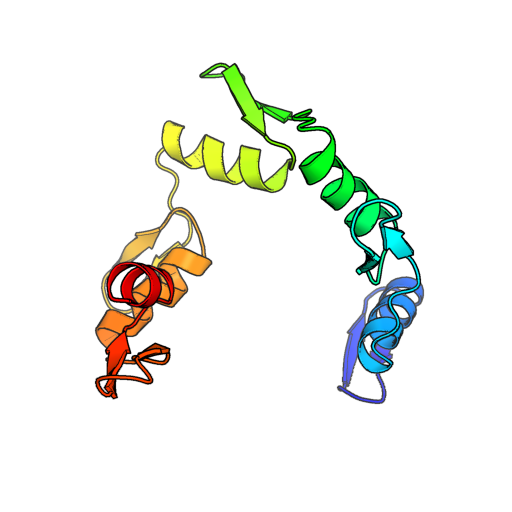A 1 91 ? -14.921 9.086 15.287 1.00 97.19 91 CYS A C 1
ATOM 697 O O . CYS A 1 91 ? -14.360 9.111 16.380 1.00 97.19 91 CYS A O 1
ATOM 699 N N . GLY A 1 92 ? -14.546 9.915 14.310 1.00 96.00 92 GLY A N 1
ATOM 700 C CA . GLY A 1 92 ? -13.533 10.970 14.461 1.00 96.00 92 GLY A CA 1
ATOM 701 C C . GLY A 1 92 ? -12.083 10.480 14.587 1.00 96.00 92 GLY A C 1
ATOM 702 O O . GLY A 1 92 ? -11.149 11.279 14.529 1.00 96.00 92 GLY A O 1
ATOM 703 N N . ARG A 1 93 ? -11.839 9.168 14.716 1.00 97.38 93 ARG A N 1
ATOM 704 C CA . ARG A 1 93 ? -10.481 8.623 14.854 1.00 97.38 93 ARG A CA 1
ATOM 705 C C . ARG A 1 93 ? -9.662 8.858 13.584 1.00 97.38 93 ARG A C 1
ATOM 707 O O . ARG A 1 93 ? -10.042 8.424 12.502 1.00 97.38 93 ARG A O 1
ATOM 714 N N . ALA A 1 94 ? -8.495 9.482 13.723 1.00 97.19 94 ALA A N 1
ATOM 715 C CA . ALA A 1 94 ? -7.606 9.770 12.598 1.00 97.19 94 ALA A CA 1
ATOM 716 C C . ALA A 1 94 ? -6.527 8.693 12.389 1.00 97.19 94 ALA A C 1
ATOM 718 O O . ALA A 1 94 ? -6.197 7.948 13.307 1.00 97.19 94 ALA A O 1
ATOM 719 N N . PHE A 1 95 ? -5.909 8.599 11.214 1.00 96.81 95 PHE A N 1
ATOM 720 C CA . PHE A 1 95 ? -4.856 7.623 10.908 1.00 96.81 95 PHE A CA 1
ATOM 721 C C . PHE A 1 95 ? -3.753 8.243 10.047 1.00 96.81 95 PHE A C 1
ATOM 723 O O . PHE A 1 95 ? -4.008 9.118 9.224 1.00 96.81 95 PHE A O 1
ATOM 730 N N . GLY A 1 96 ? -2.518 7.752 10.198 1.00 95.88 96 GLY A N 1
ATOM 731 C CA . GLY A 1 96 ? -1.363 8.185 9.394 1.00 95.88 96 GLY A CA 1
ATOM 732 C C . GLY A 1 96 ? -1.355 7.640 7.958 1.00 95.88 96 GLY A C 1
ATOM 733 O O . GLY A 1 96 ? -0.605 8.126 7.108 1.00 95.88 96 GLY A O 1
ATOM 734 N N . ARG A 1 97 ? -2.180 6.621 7.665 1.00 95.75 97 ARG A N 1
ATOM 735 C CA . ARG A 1 97 ? -2.288 5.966 6.350 1.00 95.75 97 ARG A CA 1
ATOM 736 C C . ARG A 1 97 ? -3.746 5.702 5.973 1.00 95.75 97 ARG A C 1
ATOM 738 O O . ARG A 1 97 ? -4.528 5.232 6.798 1.00 95.75 97 ARG A O 1
ATOM 745 N N . LYS A 1 98 ? -4.075 5.909 4.693 1.00 95.69 98 LYS A N 1
ATOM 746 C CA . LYS A 1 98 ? -5.412 5.652 4.132 1.00 95.69 98 LYS A CA 1
ATOM 747 C C . LYS A 1 98 ? -5.815 4.177 4.222 1.00 95.69 98 LYS A C 1
ATOM 749 O O . LYS A 1 98 ? -6.967 3.880 4.508 1.00 95.69 98 LYS A O 1
ATOM 754 N N . SER A 1 99 ? -4.875 3.255 4.008 1.00 94.19 99 SER A N 1
ATOM 755 C CA . SER A 1 99 ? -5.135 1.813 4.119 1.00 94.19 99 SER A CA 1
ATOM 756 C C . SER A 1 99 ? -5.527 1.406 5.540 1.00 94.19 99 SER A C 1
ATOM 758 O O . SER A 1 99 ? -6.449 0.618 5.713 1.00 94.19 99 SER A O 1
ATOM 760 N N . THR A 1 100 ? -4.888 1.989 6.558 1.00 95.69 100 THR A N 1
ATOM 761 C CA . THR A 1 100 ? -5.248 1.754 7.961 1.00 95.69 100 THR A CA 1
ATOM 762 C C . THR A 1 100 ? -6.647 2.278 8.274 1.00 95.69 100 THR A C 1
ATOM 764 O O . THR A 1 100 ? -7.405 1.577 8.935 1.00 95.69 100 THR A O 1
ATOM 767 N N . LEU A 1 101 ? -7.024 3.452 7.751 1.00 96.94 101 LEU A N 1
ATOM 768 C CA . LEU A 1 101 ? -8.400 3.948 7.853 1.00 96.94 101 LEU A CA 1
ATOM 769 C C . LEU A 1 101 ? -9.395 3.000 7.161 1.00 96.94 101 LEU A C 1
ATOM 771 O O . LEU A 1 101 ? -10.418 2.668 7.745 1.00 96.94 101 LEU A O 1
ATOM 775 N N . ALA A 1 102 ? -9.104 2.543 5.940 1.00 95.81 102 ALA A N 1
ATOM 776 C CA . ALA A 1 102 ? -9.988 1.636 5.203 1.00 95.81 102 ALA A CA 1
ATOM 777 C C . ALA A 1 102 ? -10.228 0.325 5.968 1.00 95.81 102 ALA A C 1
ATOM 779 O O . ALA A 1 102 ? -11.365 -0.108 6.115 1.00 95.81 102 ALA A O 1
ATOM 780 N N . THR A 1 103 ? -9.164 -0.258 6.518 1.00 96.25 103 THR A N 1
ATOM 781 C CA . THR A 1 103 ? -9.254 -1.408 7.417 1.00 96.25 103 THR A CA 1
ATOM 782 C C . THR A 1 103 ? -10.056 -1.090 8.677 1.00 96.25 103 THR A C 1
ATOM 784 O O . THR A 1 103 ? -10.904 -1.884 9.067 1.00 96.25 103 THR A O 1
ATOM 787 N N . HIS A 1 104 ? -9.809 0.056 9.315 1.00 96.56 104 HIS A N 1
ATOM 788 C CA . HIS A 1 104 ? -10.545 0.460 10.510 1.00 96.56 104 HIS A CA 1
ATOM 789 C C . HIS A 1 104 ? -12.046 0.575 10.242 1.00 96.56 104 HIS A C 1
ATOM 791 O O . HIS A 1 104 ? -12.828 0.111 11.053 1.00 96.56 104 HIS A O 1
ATOM 797 N N . ARG A 1 105 ? -12.470 1.096 9.087 1.00 96.75 105 ARG A N 1
ATOM 798 C CA . ARG A 1 105 ? -13.900 1.188 8.744 1.00 96.75 105 ARG A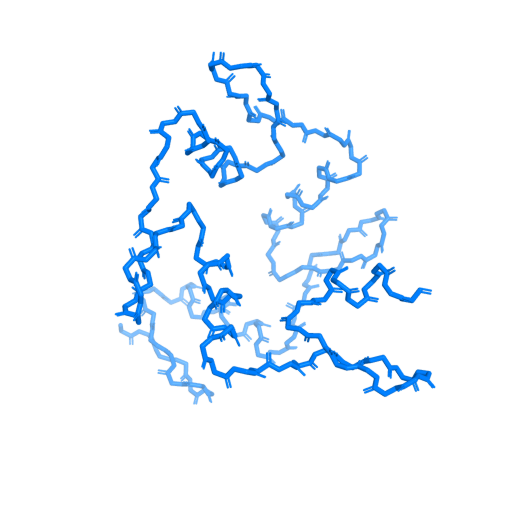 CA 1
ATOM 799 C C . ARG A 1 105 ? -14.621 -0.163 8.704 1.00 96.75 105 ARG A C 1
ATOM 801 O O . ARG A 1 105 ? -15.837 -0.216 8.872 1.00 96.75 105 ARG A O 1
ATOM 808 N N . ARG A 1 106 ? -13.892 -1.272 8.559 1.00 96.44 106 ARG A N 1
ATOM 809 C CA . ARG A 1 106 ? -14.471 -2.617 8.685 1.00 96.44 106 ARG A CA 1
ATOM 810 C C . ARG A 1 106 ? -14.963 -2.926 10.098 1.00 96.44 106 ARG A C 1
ATOM 812 O O . ARG A 1 106 ? -15.830 -3.774 10.252 1.00 96.44 106 ARG A O 1
ATOM 819 N N . THR A 1 107 ? -14.464 -2.233 11.125 1.00 95.75 107 THR A N 1
ATOM 820 C CA . THR A 1 107 ? -14.973 -2.391 12.498 1.00 95.75 107 THR A CA 1
ATOM 821 C C . THR A 1 107 ? -16.361 -1.790 12.674 1.00 95.75 107 THR A C 1
ATOM 823 O O . THR A 1 107 ? -17.090 -2.238 13.546 1.00 95.75 107 THR A O 1
ATOM 826 N N . HIS A 1 108 ? -16.724 -0.804 11.852 1.00 96.06 108 HIS A N 1
ATOM 827 C CA . HIS A 1 108 ? -18.052 -0.184 11.876 1.00 96.06 108 HIS A CA 1
ATOM 828 C C . HIS A 1 108 ? -19.058 -0.965 11.033 1.00 96.06 108 HIS A C 1
ATOM 830 O O . HIS A 1 108 ? -20.204 -1.131 11.426 1.00 96.06 108 HIS A O 1
ATOM 836 N N . THR A 1 109 ? -18.622 -1.495 9.889 1.00 95.00 109 THR A N 1
ATOM 837 C CA . THR A 1 109 ? -19.488 -2.272 8.981 1.00 95.00 109 THR A CA 1
ATOM 838 C C . THR A 1 109 ? -19.586 -3.757 9.334 1.00 95.00 109 THR A C 1
ATOM 840 O O . THR A 1 109 ? -20.462 -4.449 8.827 1.00 95.00 109 THR A O 1
ATOM 843 N N . GLY A 1 110 ? -18.667 -4.279 10.153 1.00 94.44 110 GLY A N 1
ATOM 844 C CA . GLY A 1 110 ? -18.561 -5.710 10.443 1.00 94.44 110 GLY A CA 1
ATOM 845 C C . GLY A 1 110 ? -17.991 -6.550 9.289 1.00 94.44 110 GLY A C 1
ATOM 846 O O . GLY A 1 110 ? -18.012 -7.779 9.360 1.00 94.44 110 GLY A O 1
ATOM 847 N N . GLU A 1 111 ? -17.469 -5.927 8.226 1.00 96.38 111 GLU A N 1
ATOM 848 C CA . GLU A 1 111 ? -16.955 -6.632 7.047 1.00 96.38 111 GLU A CA 1
ATOM 849 C C . GLU A 1 111 ? -15.744 -7.522 7.396 1.00 96.38 111 GLU A C 1
ATOM 851 O O . GLU A 1 111 ? -14.708 -7.061 7.887 1.00 96.38 111 GLU A O 1
ATOM 856 N N . ARG A 1 112 ? -15.844 -8.823 7.097 1.00 95.56 112 ARG A N 1
ATOM 857 C CA . ARG A 1 112 ? -14.774 -9.812 7.323 1.00 95.56 112 ARG A CA 1
ATOM 858 C C . ARG A 1 112 ? -14.469 -10.567 6.025 1.00 95.56 112 ARG A C 1
ATOM 860 O O . ARG A 1 112 ? -14.949 -11.691 5.839 1.00 95.56 112 ARG A O 1
ATOM 867 N N . PRO A 1 113 ? -13.716 -9.959 5.092 1.00 95.38 113 PRO A N 1
ATOM 868 C CA . PRO A 1 113 ? -13.524 -10.522 3.757 1.00 95.38 113 PRO A CA 1
ATOM 869 C C . PRO A 1 113 ? -12.574 -11.728 3.735 1.00 95.38 113 PRO A C 1
ATOM 871 O O . PRO A 1 113 ? -12.608 -12.509 2.790 1.00 95.38 113 PRO A O 1
ATOM 874 N N . TYR A 1 114 ? -11.754 -11.925 4.771 1.00 96.38 114 TYR A N 1
ATOM 875 C CA . TYR A 1 114 ? -10.733 -12.975 4.789 1.00 96.38 114 TYR A CA 1
ATOM 876 C C . TYR A 1 114 ? -11.219 -14.205 5.557 1.00 96.38 114 TYR A C 1
ATOM 878 O O . TYR A 1 114 ? -11.356 -14.140 6.773 1.00 96.38 114 TYR A O 1
ATOM 886 N N . GLY A 1 115 ? -11.478 -15.318 4.870 1.00 96.31 115 GLY A N 1
ATOM 887 C CA . GLY A 1 115 ? -11.893 -16.586 5.484 1.00 96.31 115 GLY A CA 1
ATOM 888 C C . GLY A 1 115 ? -10.740 -17.576 5.663 1.00 96.31 115 GLY A C 1
ATOM 889 O O . GLY A 1 115 ? -9.885 -17.710 4.784 1.00 96.31 115 GLY A O 1
ATOM 890 N N . CYS A 1 116 ? -10.726 -18.285 6.790 1.00 97.06 116 CYS A N 1
ATOM 891 C CA . CYS A 1 116 ? -9.913 -19.480 6.972 1.00 97.06 116 CYS A CA 1
ATOM 892 C C . CYS A 1 116 ? -10.588 -20.663 6.260 1.00 97.06 116 CYS A C 1
ATOM 894 O O . CYS A 1 116 ? -11.737 -20.958 6.589 1.00 97.06 116 CYS A O 1
ATOM 896 N N . PRO A 1 117 ? -9.923 -21.321 5.293 1.00 95.25 117 PRO A N 1
ATOM 897 C CA . PRO A 1 117 ? -10.523 -22.436 4.561 1.00 95.25 117 PRO A CA 1
ATOM 898 C C . PRO A 1 117 ? -10.705 -23.688 5.430 1.00 95.25 117 PRO A C 1
ATOM 900 O O . PRO A 1 117 ? -11.591 -24.482 5.149 1.00 95.25 117 PRO A O 1
ATOM 903 N N . GLU A 1 118 ? -9.909 -23.845 6.489 1.00 96.00 118 GLU A N 1
ATOM 904 C CA . GLU A 1 118 ? -9.933 -25.036 7.347 1.00 96.00 118 GLU A CA 1
ATOM 905 C C . GLU A 1 118 ? -11.058 -24.989 8.387 1.00 96.00 118 GLU A C 1
ATOM 907 O O . GLU A 1 118 ? -11.743 -25.981 8.605 1.00 96.00 118 GLU A O 1
ATOM 912 N N . CYS A 1 119 ? -11.284 -23.831 9.017 1.00 96.81 119 CYS A N 1
ATOM 913 C CA . CYS A 1 119 ? -12.250 -23.699 10.116 1.00 96.81 119 CYS A CA 1
ATOM 914 C C . CYS A 1 119 ? -13.406 -22.724 9.830 1.00 96.81 119 CYS A C 1
ATOM 916 O O . CYS A 1 119 ? -14.237 -22.471 10.700 1.00 96.81 119 CYS A O 1
ATOM 918 N N . GLY A 1 120 ? -13.437 -22.088 8.654 1.00 94.56 120 GLY A N 1
ATOM 919 C CA . GLY A 1 120 ? -14.470 -21.119 8.263 1.00 94.56 120 GLY A CA 1
ATOM 920 C C . GLY A 1 120 ? -14.409 -19.763 8.983 1.00 94.56 120 GLY A C 1
ATOM 921 O O . GLY A 1 120 ? -15.147 -18.839 8.628 1.00 94.56 120 GLY A O 1
ATOM 922 N N . ARG A 1 121 ? -13.521 -19.587 9.974 1.00 96.25 121 ARG A N 1
ATOM 923 C CA . ARG A 1 121 ? -13.400 -18.333 10.731 1.00 96.25 121 ARG A CA 1
ATOM 924 C C . ARG A 1 121 ? -13.001 -17.181 9.812 1.00 96.25 121 ARG A C 1
ATOM 926 O O . ARG A 1 121 ? -12.049 -17.279 9.041 1.00 96.25 121 ARG A O 1
ATOM 933 N N . ARG A 1 122 ? -13.722 -16.061 9.913 1.00 96.44 122 ARG A N 1
ATOM 934 C CA . ARG A 1 122 ? -13.498 -14.871 9.077 1.00 96.44 122 ARG A CA 1
ATOM 935 C C . ARG A 1 122 ? -12.730 -13.784 9.825 1.00 96.44 122 ARG A C 1
ATOM 937 O O . ARG A 1 122 ? -12.825 -13.679 11.042 1.00 96.44 122 ARG A O 1
ATOM 944 N N . PHE A 1 123 ? -12.017 -12.916 9.123 1.00 95.62 123 PHE A N 1
ATOM 945 C CA . PHE A 1 123 ? -11.194 -11.850 9.695 1.00 95.62 123 PHE A CA 1
ATOM 946 C C . PHE A 1 123 ? -11.368 -10.553 8.903 1.00 95.62 123 PHE A C 1
ATOM 948 O O . PHE A 1 123 ? -11.600 -10.575 7.693 1.00 95.62 123 PHE A O 1
ATOM 955 N N . ALA A 1 124 ? -11.254 -9.416 9.593 1.00 94.75 124 ALA A N 1
ATOM 956 C CA . ALA A 1 124 ? -11.333 -8.091 8.976 1.00 94.75 124 ALA A CA 1
ATOM 957 C C . ALA A 1 124 ? -10.044 -7.721 8.218 1.00 94.75 124 ALA A C 1
ATOM 959 O O . ALA A 1 124 ? -10.076 -6.899 7.301 1.00 94.75 124 ALA A O 1
ATOM 960 N N . VAL A 1 125 ? -8.909 -8.341 8.563 1.00 95.00 125 VAL A N 1
ATOM 961 C CA . VAL A 1 125 ? -7.609 -8.153 7.899 1.00 95.00 125 VAL A CA 1
ATOM 962 C C . VAL A 1 125 ? -6.926 -9.478 7.595 1.00 95.00 125 VAL A C 1
ATOM 964 O O . VAL A 1 125 ? -7.048 -10.446 8.342 1.00 95.00 125 VAL A O 1
ATOM 967 N N . SER A 1 126 ? -6.156 -9.503 6.506 1.00 94.56 126 SER A N 1
ATOM 968 C CA . SER A 1 126 ? -5.407 -10.686 6.077 1.00 94.56 126 SER A CA 1
ATOM 969 C C . SER A 1 126 ? -4.292 -11.068 7.048 1.00 94.56 126 SER A C 1
ATOM 971 O O . SER A 1 126 ? -3.976 -12.245 7.163 1.00 94.56 126 SER A O 1
ATOM 973 N N . SER A 1 127 ? -3.708 -10.099 7.758 1.00 94.44 127 SER A N 1
ATOM 974 C CA . SER A 1 127 ? -2.661 -10.357 8.751 1.00 94.44 127 SER A CA 1
ATOM 975 C C . SER A 1 127 ? -3.166 -11.178 9.933 1.00 94.44 127 SER A C 1
ATOM 977 O O . SER A 1 127 ? -2.421 -11.994 10.458 1.00 94.44 127 SER A O 1
ATOM 979 N N . ASP A 1 128 ? -4.421 -10.983 10.341 1.00 95.44 128 ASP A N 1
ATOM 980 C CA . ASP A 1 128 ? -5.012 -11.749 11.441 1.00 95.44 128 ASP A CA 1
ATOM 981 C C . ASP A 1 128 ? -5.319 -13.176 10.990 1.00 95.44 128 ASP A C 1
ATOM 983 O O . ASP A 1 128 ? -5.062 -14.118 11.730 1.00 95.44 128 ASP A O 1
ATOM 987 N N . LEU A 1 129 ? -5.776 -13.346 9.743 1.00 96.06 129 LEU A N 1
ATOM 988 C CA . LEU A 1 129 ? -5.901 -14.668 9.134 1.00 96.06 129 LEU A CA 1
ATOM 989 C C . LEU A 1 129 ? -4.539 -15.375 9.043 1.00 96.06 129 LEU A C 1
ATOM 991 O O . LEU A 1 129 ? -4.450 -16.555 9.352 1.00 96.06 129 LEU A O 1
ATOM 995 N N . ALA A 1 130 ? -3.479 -14.668 8.646 1.00 95.31 130 ALA A N 1
ATOM 996 C CA . ALA A 1 130 ? -2.138 -15.242 8.530 1.00 95.31 130 ALA A CA 1
ATOM 997 C C . ALA A 1 130 ? -1.534 -15.669 9.877 1.00 95.31 130 ALA A C 1
ATOM 999 O O . ALA A 1 130 ? -0.722 -16.577 9.890 1.00 95.31 130 ALA A O 1
ATOM 1000 N N . LYS A 1 131 ? -1.913 -15.021 10.987 1.00 95.69 131 LYS A N 1
ATOM 1001 C CA . LYS A 1 131 ? -1.526 -15.431 12.350 1.00 95.69 131 LYS A CA 1
ATOM 1002 C C . LYS A 1 131 ? -2.384 -16.567 12.909 1.00 95.69 131 LYS A C 1
ATOM 1004 O O . LYS A 1 131 ? -2.021 -17.157 13.917 1.00 95.69 131 LYS A O 1
ATOM 1009 N N . HIS A 1 132 ? -3.575 -16.753 12.349 1.00 95.25 132 HIS A N 1
ATOM 1010 C CA . HIS A 1 132 ? -4.515 -17.779 12.780 1.00 95.25 132 HIS A CA 1
ATOM 1011 C C . HIS A 1 132 ? -4.245 -19.137 12.125 1.00 95.25 132 HIS A C 1
ATOM 1013 O O . HIS A 1 132 ? -4.482 -20.150 12.776 1.00 95.25 132 HIS A O 1
ATOM 1019 N N . ARG A 1 133 ? -3.830 -19.123 10.853 1.00 88.50 133 ARG A N 1
ATOM 1020 C CA . ARG A 1 133 ? -3.305 -20.292 10.137 1.00 88.50 133 ARG A CA 1
ATOM 1021 C C . ARG A 1 133 ? -1.996 -20.742 10.770 1.00 88.50 133 ARG A C 1
ATOM 1023 O O . ARG A 1 133 ? -1.796 -21.967 10.837 1.00 88.50 133 ARG A O 1
#

Sequence (133 aa):
PYRCGECGKAFGWSSSLLEHRKGHAGAKPHACGECGKAFSRGSTLLEHQRTHTGEKPFRCGQCGARFSQSSTLVHHRRTHTGERPYGCPECGRAFGRKSTLATHRRTHTGERPYGCPECGRRFAVSSDLAKHR

Radius of gyration: 19.54 Å; chains: 1; bounding box: 39×40×40 Å